Protein AF-A0A9Q3UVC4-F1 (afdb_monomer)

pLDDT: mean 88.76, std 16.3, range [34.59, 98.5]

Radius of gyration: 19.16 Å; Cα contacts (8 Å, |Δi|>4): 168; chains: 1; bounding box: 31×40×69 Å

Structure (mmCIF, N/CA/C/O backbone):
data_AF-A0A9Q3UVC4-F1
#
_entry.id   AF-A0A9Q3UVC4-F1
#
loop_
_atom_site.group_PDB
_atom_site.id
_atom_site.type_symbol
_atom_site.label_atom_id
_atom_site.label_alt_id
_atom_site.label_comp_id
_atom_site.label_asym_id
_atom_site.label_entity_id
_atom_site.label_seq_id
_atom_site.pdbx_PDB_ins_code
_atom_site.Cartn_x
_atom_site.Cartn_y
_atom_site.Cartn_z
_atom_site.occupancy
_atom_site.B_iso_or_equiv
_atom_site.auth_seq_id
_atom_site.auth_comp_id
_atom_site.auth_asym_id
_atom_site.auth_atom_id
_atom_site.pdb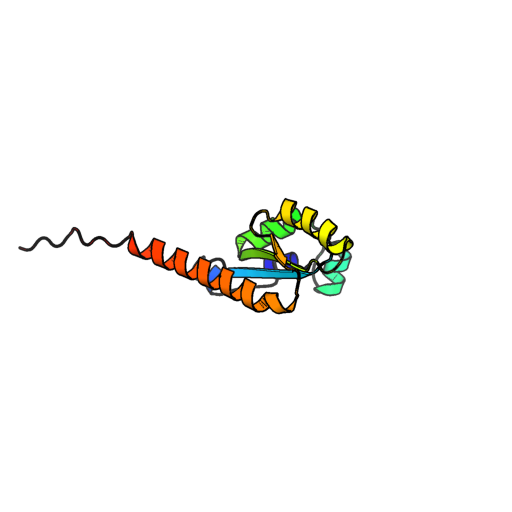x_PDB_model_num
ATOM 1 N N . MET A 1 1 ? -3.523 5.824 -5.793 1.00 80.69 1 MET A N 1
ATOM 2 C CA . MET A 1 1 ? -5.000 5.706 -5.725 1.00 80.69 1 MET A CA 1
ATOM 3 C C . MET A 1 1 ? -5.474 4.694 -4.681 1.00 80.69 1 MET A C 1
ATOM 5 O O . MET A 1 1 ? -6.280 5.079 -3.848 1.00 80.69 1 MET A O 1
ATOM 9 N N . ALA A 1 2 ? -4.980 3.446 -4.670 1.00 92.75 2 ALA A N 1
ATOM 10 C CA . ALA A 1 2 ? -5.448 2.399 -3.743 1.00 92.75 2 ALA A CA 1
ATOM 11 C C . ALA A 1 2 ? -5.486 2.828 -2.259 1.00 92.75 2 ALA A C 1
ATOM 13 O O . ALA A 1 2 ? -6.471 2.587 -1.565 1.00 92.75 2 ALA A O 1
ATOM 14 N N . TRP A 1 3 ? -4.460 3.545 -1.789 1.00 96.75 3 TRP A N 1
ATOM 15 C CA . TRP A 1 3 ? -4.414 4.054 -0.414 1.00 96.75 3 TRP A CA 1
ATOM 16 C C . TRP A 1 3 ? -5.483 5.105 -0.100 1.00 96.75 3 TRP A C 1
ATOM 18 O O . TRP A 1 3 ? -5.992 5.108 1.011 1.00 96.75 3 TRP A O 1
ATOM 28 N N . TYR A 1 4 ? -5.892 5.936 -1.066 1.00 95.69 4 TYR A N 1
ATOM 29 C CA . TYR A 1 4 ? -7.003 6.880 -0.878 1.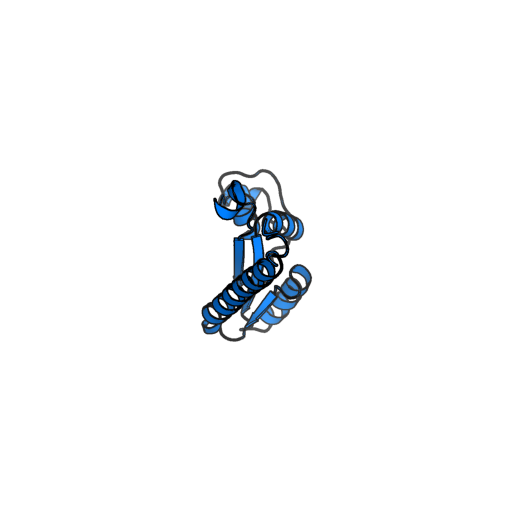00 95.69 4 TYR A CA 1
ATOM 30 C C . TYR A 1 4 ? -8.321 6.136 -0.634 1.00 95.69 4 TYR A C 1
ATOM 32 O O . TYR A 1 4 ? -9.068 6.459 0.288 1.00 95.69 4 TYR A O 1
ATOM 40 N N . PHE A 1 5 ? -8.584 5.094 -1.426 1.00 94.69 5 PHE A N 1
ATOM 41 C CA . PHE A 1 5 ? -9.781 4.276 -1.259 1.00 94.69 5 PHE A CA 1
ATOM 42 C C . PHE A 1 5 ? -9.790 3.585 0.112 1.00 94.69 5 PHE A C 1
ATOM 44 O O . PHE A 1 5 ? -10.747 3.725 0.868 1.00 94.69 5 PHE A O 1
ATOM 51 N N . ALA A 1 6 ? -8.692 2.930 0.497 1.00 96.38 6 ALA A N 1
ATOM 52 C CA . ALA A 1 6 ? -8.565 2.326 1.825 1.00 96.38 6 ALA A CA 1
ATOM 53 C C . ALA A 1 6 ? -8.693 3.361 2.966 1.00 96.38 6 ALA A C 1
ATOM 55 O O . ALA A 1 6 ? -9.362 3.128 3.973 1.00 96.38 6 ALA A O 1
ATOM 56 N N . ALA A 1 7 ? -8.093 4.542 2.826 1.00 95.81 7 ALA A N 1
ATOM 57 C CA . ALA A 1 7 ? -8.135 5.577 3.855 1.00 95.81 7 ALA A CA 1
ATOM 58 C C . ALA A 1 7 ? -9.536 6.179 4.047 1.00 95.81 7 ALA A C 1
ATOM 60 O O . ALA A 1 7 ? -9.957 6.379 5.186 1.00 95.81 7 ALA A O 1
ATOM 61 N N . PHE A 1 8 ? -10.293 6.410 2.973 1.00 94.19 8 PHE A N 1
ATOM 62 C CA . PHE A 1 8 ? -11.502 7.242 3.050 1.00 94.19 8 PHE A CA 1
ATOM 63 C C . PHE A 1 8 ? -12.801 6.537 2.648 1.00 94.19 8 PHE A C 1
ATOM 65 O O . PHE A 1 8 ? -13.873 7.009 3.005 1.00 94.19 8 PHE A O 1
ATOM 72 N N . HIS A 1 9 ? -12.725 5.396 1.962 1.00 93.94 9 HIS A N 1
ATOM 73 C CA . HIS A 1 9 ? -13.891 4.704 1.391 1.00 93.94 9 HIS A CA 1
ATOM 74 C C . HIS A 1 9 ? -14.123 3.306 1.973 1.00 93.94 9 HIS A C 1
ATOM 76 O O . HIS A 1 9 ? -14.986 2.567 1.508 1.00 93.94 9 HIS A O 1
ATOM 82 N N . THR A 1 10 ? -13.394 2.935 3.026 1.00 95.06 10 THR A N 1
ATOM 83 C CA . THR A 1 10 ? -13.619 1.674 3.743 1.00 95.06 10 THR A CA 1
ATOM 84 C C . THR A 1 10 ? -13.903 1.928 5.216 1.00 95.06 10 THR A C 1
ATOM 86 O O . THR A 1 10 ? -13.145 2.648 5.879 1.00 95.06 10 THR A O 1
ATOM 89 N N . ARG A 1 11 ? -14.930 1.254 5.735 1.00 95.88 11 ARG A N 1
ATOM 90 C CA . ARG A 1 11 ? -15.251 1.142 7.161 1.00 95.88 11 ARG A CA 1
ATOM 91 C C . ARG A 1 11 ? -15.336 -0.337 7.504 1.00 95.88 11 ARG A C 1
ATOM 93 O O . ARG A 1 11 ? -16.050 -1.077 6.835 1.00 95.88 11 ARG A O 1
ATOM 100 N N . THR A 1 12 ? -14.597 -0.767 8.517 1.00 96.38 12 THR A N 1
ATOM 101 C CA . THR A 1 12 ? -14.524 -2.181 8.904 1.00 96.38 12 THR A CA 1
ATOM 102 C C . THR A 1 12 ? -14.837 -2.324 10.380 1.00 96.38 12 THR A C 1
ATOM 104 O O . THR A 1 12 ? -14.223 -1.636 11.193 1.00 96.38 12 THR A O 1
ATOM 107 N N . ASP A 1 13 ? -15.706 -3.265 10.738 1.00 97.00 13 ASP A N 1
ATOM 108 C CA . ASP A 1 13 ? -16.060 -3.539 12.136 1.00 97.00 13 ASP A CA 1
ATOM 109 C C . ASP A 1 13 ? -14.841 -3.870 13.011 1.00 97.00 13 ASP A C 1
ATOM 111 O O . ASP A 1 13 ? -14.803 -3.484 14.177 1.00 97.00 13 ASP A O 1
ATOM 115 N N . ALA A 1 14 ? -13.830 -4.547 12.453 1.00 95.00 14 ALA A N 1
ATOM 116 C CA . ALA A 1 14 ? -12.580 -4.841 13.156 1.00 95.00 14 ALA A CA 1
ATOM 117 C C . ALA A 1 14 ? -11.889 -3.560 13.656 1.00 95.00 14 ALA A C 1
ATOM 119 O O . ALA A 1 14 ? -11.511 -3.472 14.822 1.00 95.00 14 ALA A O 1
ATOM 120 N N . PHE A 1 15 ? -11.796 -2.538 12.807 1.00 96.81 15 PHE A N 1
ATOM 121 C CA . PHE A 1 15 ? -11.214 -1.257 13.188 1.00 96.81 15 PHE A CA 1
ATOM 122 C C . PHE A 1 15 ? -12.169 -0.438 14.071 1.00 96.81 15 PHE A C 1
ATOM 124 O O . PHE A 1 15 ? -11.814 -0.086 15.190 1.00 96.81 15 PHE A O 1
ATOM 131 N N . GLU A 1 16 ? -13.406 -0.207 13.626 1.00 96.88 16 GLU A N 1
ATOM 132 C CA . GLU A 1 16 ? -14.342 0.717 14.290 1.00 96.88 16 GLU A CA 1
ATOM 133 C C . GLU A 1 16 ? -14.799 0.232 15.674 1.00 96.88 16 GLU A C 1
ATOM 135 O O . GLU A 1 16 ? -14.986 1.033 16.584 1.00 96.88 16 GLU A O 1
ATOM 140 N N . LYS A 1 17 ? -15.003 -1.082 15.844 1.00 97.12 17 LYS A N 1
ATOM 141 C CA . LYS A 1 17 ? -15.563 -1.652 17.084 1.00 97.12 17 LYS A CA 1
ATOM 142 C C . LYS A 1 17 ? -14.509 -2.287 17.985 1.00 97.12 17 LYS A C 1
ATOM 144 O O . LYS A 1 17 ? -14.775 -2.495 19.164 1.00 97.12 17 LYS A O 1
ATOM 149 N N . ARG A 1 18 ? -13.351 -2.670 17.436 1.00 95.44 18 ARG A N 1
ATOM 150 C CA . ARG A 1 18 ? -12.328 -3.458 18.154 1.00 95.44 18 ARG A CA 1
ATOM 151 C C . ARG A 1 18 ? -10.931 -2.842 18.081 1.00 95.44 18 ARG A C 1
ATOM 153 O O . ARG A 1 18 ? -9.996 -3.436 18.606 1.00 95.44 18 ARG A O 1
ATOM 160 N N . ASN A 1 19 ? -10.785 -1.677 17.440 1.00 94.00 19 ASN A N 1
ATOM 161 C CA . ASN A 1 19 ? -9.512 -0.983 17.226 1.00 94.00 19 ASN A CA 1
ATOM 162 C C . ASN A 1 19 ? -8.412 -1.894 16.643 1.00 94.00 19 ASN A C 1
ATOM 164 O O . ASN A 1 19 ? -7.226 -1.747 16.936 1.00 94.00 19 ASN A O 1
ATOM 168 N N . GLN A 1 20 ? -8.815 -2.872 15.828 1.00 94.81 20 GLN A N 1
ATOM 169 C CA . GLN A 1 20 ? -7.917 -3.831 15.205 1.00 94.81 20 GLN A CA 1
ATOM 170 C C . GLN A 1 20 ? -7.652 -3.406 13.764 1.00 94.81 20 GLN A C 1
ATOM 172 O O . GLN A 1 20 ? -8.570 -3.346 12.943 1.00 94.81 20 GLN A O 1
ATOM 177 N N . LYS A 1 21 ? -6.382 -3.129 13.449 1.00 96.19 21 LYS A N 1
ATOM 178 C CA . LYS A 1 21 ? -5.971 -2.816 12.079 1.00 96.19 21 LYS A CA 1
ATOM 179 C C . LYS A 1 21 ? -6.174 -4.021 11.162 1.00 96.19 21 LYS A C 1
ATOM 181 O O . LYS A 1 21 ? -5.895 -5.157 11.546 1.00 96.19 21 LYS A O 1
ATOM 186 N N . GLY A 1 22 ? -6.634 -3.757 9.943 1.00 96.56 22 GLY A N 1
ATOM 187 C CA . GLY A 1 22 ? -6.660 -4.749 8.871 1.00 96.56 22 GLY A CA 1
ATOM 188 C C . GLY A 1 22 ? -5.291 -4.913 8.206 1.00 96.56 22 GLY A C 1
ATOM 189 O O . GLY A 1 22 ? -4.344 -4.193 8.514 1.00 96.56 22 GLY A O 1
ATOM 190 N N . LEU A 1 23 ? -5.204 -5.817 7.234 1.00 97.62 23 LEU A N 1
ATOM 191 C CA . LEU A 1 23 ? -4.062 -5.917 6.323 1.00 97.62 23 LEU A CA 1
ATOM 192 C C . LEU A 1 23 ? -4.481 -5.368 4.956 1.00 97.62 23 LEU A C 1
ATOM 194 O O . LEU A 1 23 ? -5.553 -5.713 4.460 1.00 97.62 23 LEU A O 1
ATOM 198 N N . LEU A 1 24 ? -3.649 -4.522 4.354 1.00 98.12 24 LEU A N 1
ATOM 199 C CA . LEU A 1 24 ? -3.864 -3.967 3.021 1.00 98.12 24 LEU A CA 1
ATOM 200 C C . LEU A 1 24 ? -2.723 -4.400 2.106 1.00 98.12 24 LEU A C 1
ATOM 202 O O . LEU A 1 24 ? -1.582 -3.999 2.312 1.00 98.12 24 LEU A O 1
ATOM 206 N N . PHE A 1 25 ? -3.050 -5.162 1.067 1.00 98.25 25 PHE A N 1
ATOM 207 C CA . PHE A 1 25 ? -2.106 -5.565 0.031 1.00 98.25 25 PHE A CA 1
ATOM 208 C C . PHE A 1 25 ? -2.404 -4.806 -1.258 1.00 98.25 25 PHE A C 1
ATOM 210 O O . PHE A 1 25 ? -3.539 -4.781 -1.732 1.00 98.25 25 PHE A O 1
ATOM 217 N N . THR A 1 26 ? -1.374 -4.200 -1.835 1.00 97.62 26 THR A N 1
ATOM 218 C CA . THR A 1 26 ? -1.379 -3.734 -3.227 1.00 97.62 26 THR A CA 1
ATOM 219 C C . THR A 1 26 ? -0.409 -4.598 -4.025 1.00 97.62 26 THR A C 1
ATOM 221 O O . THR A 1 26 ? 0.548 -5.111 -3.453 1.00 97.62 26 THR A O 1
ATOM 224 N N . VAL A 1 27 ? -0.660 -4.797 -5.316 1.00 97.25 2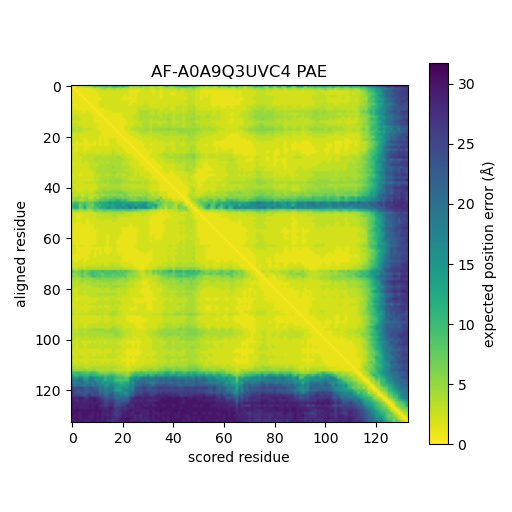7 VAL A N 1
ATOM 225 C CA . VAL A 1 27 ? 0.174 -5.644 -6.183 1.00 97.25 27 VAL A CA 1
ATOM 226 C C . VAL A 1 27 ? 0.396 -4.905 -7.492 1.00 97.25 27 VAL A C 1
ATOM 228 O O . VAL A 1 27 ? -0.552 -4.324 -8.020 1.00 97.25 27 VAL A O 1
ATOM 231 N N . GLY A 1 28 ? 1.625 -4.907 -7.994 1.00 95.38 28 GLY A N 1
ATOM 232 C CA . GLY A 1 28 ? 1.947 -4.299 -9.278 1.00 95.38 28 GLY A CA 1
ATOM 233 C C . GLY A 1 28 ? 3.443 -4.250 -9.548 1.00 95.38 28 GLY A C 1
ATOM 234 O O . GLY A 1 28 ? 4.259 -4.670 -8.735 1.00 95.38 28 GLY A O 1
ATOM 235 N N . ASP A 1 29 ? 3.783 -3.739 -10.713 1.00 95.69 29 ASP A N 1
ATOM 236 C CA . ASP A 1 29 ? 5.137 -3.575 -11.237 1.00 95.69 29 ASP A CA 1
ATOM 237 C C . ASP A 1 29 ? 5.457 -2.099 -11.552 1.00 95.69 29 ASP A C 1
ATOM 239 O O . ASP A 1 29 ? 6.616 -1.731 -11.702 1.00 95.69 29 ASP A O 1
ATOM 243 N N . GLU A 1 30 ? 4.442 -1.233 -11.572 1.00 96.44 30 GLU A N 1
ATOM 244 C CA . GLU A 1 30 ? 4.571 0.210 -11.798 1.00 96.44 30 GLU A CA 1
ATOM 245 C C . GLU A 1 30 ? 4.983 0.991 -10.528 1.00 96.44 30 GLU A C 1
ATOM 247 O O . GLU A 1 30 ? 4.651 0.599 -9.396 1.00 96.44 30 GLU A O 1
ATOM 252 N N . PRO A 1 31 ? 5.668 2.145 -10.667 1.00 95.44 31 PRO A N 1
ATOM 253 C CA . PRO A 1 31 ? 6.047 2.980 -9.535 1.00 95.44 31 PRO A CA 1
ATOM 254 C C . PRO A 1 31 ? 4.830 3.637 -8.870 1.00 95.44 31 PRO A C 1
ATOM 256 O O . PRO A 1 31 ? 3.816 3.953 -9.497 1.00 95.44 31 PRO A O 1
ATOM 259 N N . CYS A 1 32 ? 4.950 3.922 -7.571 1.00 95.69 32 CYS A N 1
ATOM 260 C CA . CYS A 1 32 ? 3.898 4.615 -6.834 1.00 95.69 32 CYS A CA 1
ATOM 261 C C . CYS A 1 32 ? 3.669 6.035 -7.385 1.00 95.69 32 CYS A C 1
ATOM 263 O O . CYS A 1 32 ? 4.584 6.864 -7.421 1.00 95.69 32 CYS A O 1
ATOM 265 N N . LEU A 1 33 ? 2.424 6.342 -7.765 1.00 95.06 33 LEU A N 1
ATOM 266 C CA . LEU A 1 33 ? 2.040 7.676 -8.223 1.00 95.06 33 LEU A CA 1
ATOM 267 C C . LEU A 1 33 ? 2.257 8.711 -7.109 1.00 95.06 33 LEU A C 1
ATOM 269 O O . LEU A 1 33 ? 1.522 8.726 -6.121 1.00 95.06 33 LEU A O 1
ATOM 273 N N . LYS A 1 34 ? 3.223 9.616 -7.303 1.00 95.81 34 LYS A N 1
ATOM 274 C CA . LYS A 1 34 ? 3.658 10.572 -6.269 1.00 95.81 34 LYS A CA 1
ATOM 275 C C . LYS A 1 34 ? 2.576 11.563 -5.842 1.00 95.81 34 LYS A C 1
ATOM 277 O O . LYS A 1 34 ? 2.536 12.010 -4.697 1.00 95.81 34 LYS A O 1
ATOM 282 N N . THR A 1 35 ? 1.688 11.933 -6.746 1.00 96.88 35 THR A N 1
ATOM 283 C CA . THR A 1 35 ? 0.635 12.899 -6.453 1.00 96.88 35 THR A CA 1
ATOM 284 C C . THR A 1 35 ? -0.657 12.410 -7.062 1.00 96.88 35 THR A C 1
ATOM 286 O O . THR A 1 35 ? -0.692 12.063 -8.236 1.00 96.88 35 THR A O 1
ATOM 289 N N . LEU A 1 36 ? -1.711 12.381 -6.254 1.00 94.81 36 LEU A N 1
ATOM 290 C CA . LEU A 1 36 ? -3.064 12.077 -6.677 1.00 94.81 36 LEU A CA 1
ATOM 291 C C . LEU A 1 36 ? -3.848 13.396 -6.746 1.00 94.81 36 LEU A C 1
ATOM 293 O O . LEU A 1 36 ? -4.214 13.927 -5.693 1.00 94.81 36 LEU A O 1
ATOM 297 N N . PRO A 1 37 ? -4.068 13.957 -7.948 1.00 94.81 37 PRO A N 1
ATOM 298 C CA . PRO A 1 37 ? -4.742 15.240 -8.103 1.00 94.81 37 PRO A CA 1
ATOM 299 C C . PRO A 1 37 ? -6.203 15.180 -7.658 1.00 94.81 37 PRO A C 1
ATOM 301 O O . PRO A 1 37 ? -6.891 14.191 -7.911 1.00 94.81 37 PRO A O 1
ATOM 304 N N . ALA A 1 38 ? -6.704 16.278 -7.090 1.00 93.69 38 ALA A N 1
ATOM 305 C CA . ALA A 1 38 ? -8.115 16.426 -6.726 1.00 93.69 38 ALA A CA 1
ATOM 306 C C . ALA A 1 38 ? -9.070 16.120 -7.893 1.00 93.69 38 ALA A C 1
ATOM 308 O O . ALA A 1 38 ? -10.125 15.523 -7.691 1.00 93.69 38 ALA A O 1
ATOM 309 N N . SER A 1 39 ? -8.694 16.503 -9.119 1.00 93.69 39 SER A N 1
ATOM 310 C CA . SER A 1 39 ? -9.473 16.228 -10.329 1.00 93.69 39 SER A CA 1
ATOM 311 C C . SER A 1 39 ? -9.656 14.730 -10.567 1.00 93.69 39 SER A C 1
ATOM 313 O O . SER A 1 39 ? -10.791 14.299 -10.740 1.00 93.69 39 SER A O 1
ATOM 315 N N . ALA A 1 40 ? -8.574 13.949 -10.494 1.00 92.75 40 ALA A N 1
ATOM 316 C CA . ALA A 1 40 ? -8.610 12.497 -10.656 1.00 92.75 40 ALA A CA 1
ATOM 317 C C . ALA A 1 40 ? -9.427 11.823 -9.545 1.00 92.75 40 ALA A C 1
ATOM 319 O 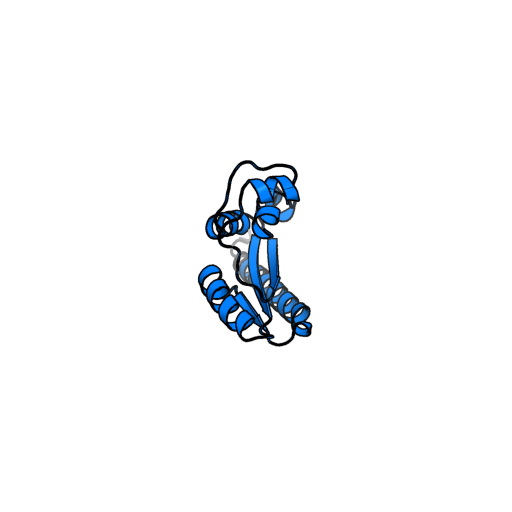O . ALA A 1 40 ? -10.159 10.871 -9.796 1.00 92.75 40 ALA A O 1
ATOM 320 N N . ILE A 1 41 ? -9.346 12.333 -8.312 1.00 92.00 41 ILE A N 1
ATOM 321 C CA . ILE A 1 41 ? -10.166 11.832 -7.201 1.00 92.00 41 ILE A CA 1
ATOM 322 C C . ILE A 1 41 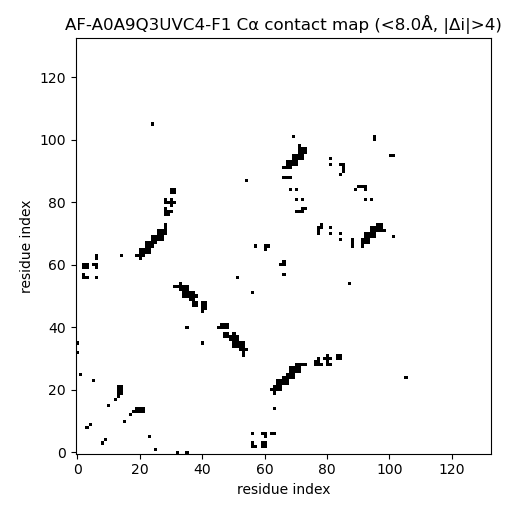? -11.646 12.083 -7.479 1.00 92.00 41 ILE A C 1
ATOM 324 O O . ILE A 1 41 ? -12.448 11.164 -7.371 1.00 92.00 41 ILE A O 1
ATOM 328 N N . ARG A 1 42 ? -12.015 13.306 -7.865 1.00 91.19 42 ARG A N 1
ATOM 329 C CA . ARG A 1 42 ? -13.405 13.657 -8.172 1.00 91.19 42 ARG A CA 1
ATOM 330 C C . ARG A 1 42 ? -13.958 12.843 -9.337 1.00 91.19 42 ARG A C 1
ATOM 332 O O . ARG A 1 42 ? -15.104 12.417 -9.274 1.00 91.19 42 ARG A O 1
ATOM 339 N N . GLU A 1 43 ? -13.154 12.637 -10.373 1.00 90.19 43 GLU A N 1
ATOM 340 C CA . GLU A 1 43 ? -13.527 11.843 -11.543 1.00 90.19 43 GLU A CA 1
ATOM 341 C C . GLU A 1 43 ? -13.781 10.376 -11.178 1.00 90.19 43 GLU A C 1
ATOM 343 O O . GLU A 1 43 ? -14.797 9.814 -11.571 1.00 90.19 43 GLU A O 1
ATOM 348 N N . LEU A 1 44 ? -12.893 9.771 -10.384 1.00 85.88 44 LEU A N 1
ATOM 349 C CA . LEU A 1 44 ? -12.938 8.333 -10.102 1.00 85.88 44 LEU A CA 1
ATOM 350 C C . LEU A 1 44 ? -13.798 7.966 -8.883 1.00 85.88 44 LEU A C 1
ATOM 352 O O . LEU A 1 44 ? -14.334 6.864 -8.828 1.00 85.88 44 LEU A O 1
ATOM 356 N N . MET A 1 45 ? -13.922 8.861 -7.899 1.00 85.94 45 MET A N 1
ATOM 357 C CA . MET A 1 45 ? -14.573 8.599 -6.604 1.00 85.94 45 MET A CA 1
ATOM 358 C C . MET A 1 45 ? -15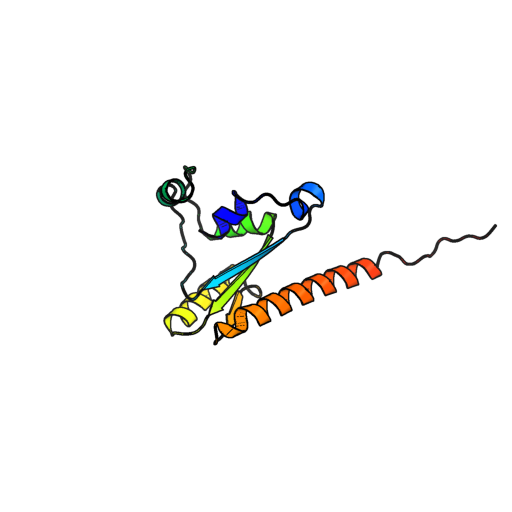.827 9.459 -6.376 1.00 85.94 45 MET A C 1
ATOM 360 O O . MET A 1 45 ? -16.468 9.354 -5.332 1.00 85.94 45 MET A O 1
ATOM 364 N N . GLY A 1 46 ? -16.172 10.353 -7.309 1.00 81.06 46 GLY A N 1
ATOM 365 C CA . GLY A 1 46 ? -17.353 11.227 -7.247 1.00 81.06 46 GLY A CA 1
ATOM 366 C C . GLY A 1 46 ? -17.286 12.353 -6.205 1.00 81.06 46 GLY A C 1
ATOM 367 O O . GLY A 1 46 ? -18.058 13.307 -6.275 1.00 81.06 46 GLY A O 1
ATOM 368 N N . THR A 1 47 ? -16.353 12.290 -5.254 1.00 76.75 47 THR A N 1
ATOM 369 C CA . THR A 1 47 ? -16.151 13.291 -4.202 1.00 76.75 47 THR A CA 1
ATOM 370 C C . THR A 1 47 ? -14.659 13.517 -3.981 1.00 76.75 47 THR A C 1
ATOM 372 O O . THR A 1 47 ? -13.869 12.584 -4.059 1.00 76.75 47 THR A O 1
ATOM 375 N N . GLY A 1 48 ? -14.251 14.766 -3.746 1.00 73.31 48 GLY A N 1
ATOM 376 C CA . GLY A 1 48 ? -12.848 15.121 -3.520 1.00 73.31 48 GLY A CA 1
ATOM 377 C C . GLY A 1 48 ? -12.496 16.500 -4.068 1.00 73.31 48 GLY A C 1
ATOM 378 O O . GLY A 1 48 ? -1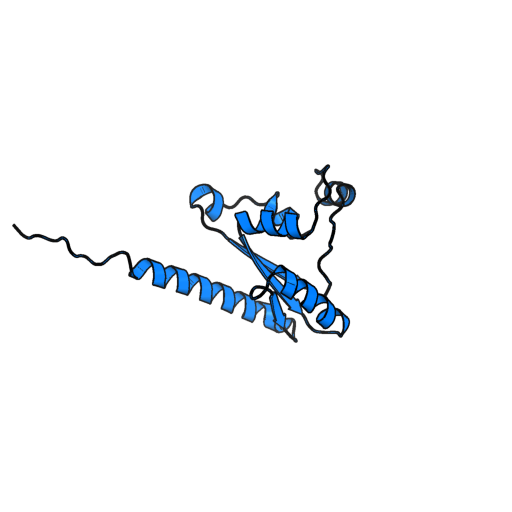2.835 16.841 -5.199 1.00 73.31 48 GLY A O 1
ATOM 379 N N . GLN A 1 49 ? -11.822 17.307 -3.249 1.00 78.56 49 GLN A N 1
ATOM 380 C CA . GLN A 1 49 ? -11.359 18.654 -3.619 1.00 78.56 49 GLN A CA 1
ATOM 381 C C . GLN A 1 49 ? -9.870 18.873 -3.323 1.00 78.56 49 GLN A C 1
ATOM 383 O O . GLN A 1 49 ? -9.304 19.886 -3.723 1.00 78.56 49 GLN A O 1
ATOM 388 N N . GLN A 1 50 ? -9.224 17.913 -2.660 1.00 91.25 50 GLN A N 1
ATOM 389 C CA . GLN A 1 50 ? -7.837 18.006 -2.227 1.00 91.25 50 GLN A CA 1
ATOM 390 C C . GLN A 1 50 ? -6.943 17.081 -3.051 1.00 91.25 50 GLN A C 1
ATOM 392 O O . GLN A 1 50 ? -7.287 15.930 -3.307 1.00 91.25 50 GLN A O 1
ATOM 397 N N . THR A 1 51 ? -5.782 17.596 -3.444 1.00 95.31 51 THR A N 1
ATOM 398 C CA . THR A 1 51 ? -4.684 16.813 -4.013 1.00 95.31 51 THR A CA 1
ATOM 399 C C . THR A 1 51 ? -3.859 16.220 -2.877 1.00 95.31 51 THR A C 1
ATOM 401 O O . THR A 1 51 ? -3.535 16.932 -1.930 1.00 95.31 51 THR A O 1
ATOM 404 N N . PHE A 1 52 ? -3.484 14.947 -2.989 1.00 96.44 52 PHE A N 1
ATOM 405 C CA . PHE A 1 52 ? -2.687 14.261 -1.971 1.00 96.44 52 PHE A CA 1
ATOM 406 C C . PHE A 1 52 ? -1.344 13.793 -2.518 1.00 96.44 52 PHE A C 1
ATOM 408 O O . PHE A 1 52 ? -1.251 13.314 -3.651 1.00 96.44 52 PHE A O 1
ATOM 415 N N . LYS A 1 53 ? -0.306 13.853 -1.687 1.00 97.62 53 LYS A N 1
ATOM 416 C CA . LYS A 1 53 ? 0.948 13.135 -1.922 1.00 97.62 53 LYS A CA 1
ATOM 417 C C . LYS A 1 53 ? 0.786 11.662 -1.556 1.00 97.62 53 LYS A C 1
ATOM 419 O O . LYS A 1 53 ? 0.026 11.301 -0.660 1.00 97.62 53 LYS A O 1
ATOM 424 N N . HIS A 1 54 ? 1.554 10.799 -2.212 1.00 96.31 54 HIS A N 1
ATOM 425 C CA . HIS A 1 54 ? 1.585 9.371 -1.890 1.00 96.31 54 HIS A CA 1
ATOM 426 C C . HIS A 1 54 ? 1.916 9.095 -0.416 1.00 96.31 54 HIS A C 1
ATOM 428 O O . HIS A 1 54 ? 1.292 8.228 0.186 1.00 96.31 54 HIS A O 1
ATOM 434 N N . THR A 1 55 ? 2.837 9.855 0.182 1.00 97.56 55 THR A N 1
ATOM 435 C CA . THR A 1 55 ? 3.223 9.721 1.595 1.00 97.56 55 THR A CA 1
ATOM 436 C C . THR A 1 55 ? 2.090 10.074 2.558 1.00 97.56 55 THR A C 1
ATOM 438 O O . THR A 1 55 ? 1.914 9.396 3.564 1.00 97.56 55 THR A O 1
ATOM 441 N N . GLU A 1 56 ? 1.282 11.086 2.234 1.00 97.81 56 GLU A N 1
ATOM 442 C CA . GLU A 1 56 ? 0.098 11.458 3.020 1.00 97.81 56 GLU A CA 1
ATOM 443 C C . GLU A 1 56 ? -0.941 10.336 2.969 1.00 97.81 56 GLU A C 1
ATOM 445 O O . GLU A 1 56 ? -1.432 9.891 4.002 1.00 97.81 56 GLU A O 1
ATOM 450 N N . LEU A 1 57 ? -1.222 9.806 1.774 1.00 97.44 57 LEU A N 1
ATOM 451 C CA . LEU A 1 57 ? -2.159 8.691 1.618 1.00 97.44 57 LEU A CA 1
ATOM 452 C C . LEU A 1 57 ? -1.672 7.415 2.302 1.00 97.44 57 LEU A C 1
ATOM 454 O O . LEU A 1 57 ? -2.490 6.682 2.855 1.00 97.44 57 LEU A O 1
ATOM 458 N N . LEU A 1 58 ? -0.364 7.149 2.270 1.00 98.25 58 LEU A N 1
ATOM 459 C CA . LEU A 1 58 ? 0.226 6.033 2.997 1.00 98.25 58 LEU A CA 1
ATOM 460 C C . LEU A 1 58 ? -0.032 6.176 4.495 1.00 98.25 58 LEU A C 1
ATOM 462 O O . LEU A 1 58 ? -0.554 5.247 5.106 1.00 98.25 58 LEU A O 1
ATOM 466 N N . ALA A 1 59 ? 0.275 7.345 5.060 1.00 98.31 59 ALA A N 1
ATOM 467 C CA . ALA A 1 59 ? 0.073 7.622 6.477 1.00 98.31 59 ALA A CA 1
ATOM 468 C C . ALA A 1 59 ? -1.405 7.477 6.879 1.00 98.31 59 ALA A C 1
ATOM 470 O O . ALA A 1 59 ? -1.709 6.858 7.898 1.00 98.31 59 ALA A O 1
ATOM 471 N N . GLU A 1 60 ? -2.336 7.978 6.061 1.00 97.88 60 GLU A N 1
ATOM 472 C CA . GLU A 1 60 ? -3.776 7.832 6.303 1.00 97.88 60 GLU A CA 1
ATOM 473 C C . GLU A 1 60 ? -4.240 6.370 6.233 1.00 97.88 60 GLU A C 1
ATOM 475 O O . GLU A 1 60 ? -4.966 5.903 7.114 1.00 97.88 60 GLU A O 1
ATOM 480 N N . ALA A 1 61 ? -3.784 5.604 5.238 1.00 98.19 61 ALA A N 1
ATOM 481 C CA . ALA A 1 61 ? -4.088 4.178 5.146 1.00 98.19 61 ALA A CA 1
ATOM 482 C C . ALA A 1 61 ? -3.510 3.401 6.345 1.00 98.19 61 ALA A C 1
ATOM 484 O O . ALA A 1 61 ? -4.192 2.544 6.913 1.00 98.19 61 ALA A O 1
ATOM 485 N N . GLN A 1 62 ? -2.299 3.750 6.788 1.00 98.06 62 GLN A N 1
ATOM 486 C CA . GLN A 1 62 ? -1.609 3.122 7.918 1.00 98.06 62 GLN A CA 1
ATOM 487 C C . GLN A 1 62 ? -2.295 3.342 9.274 1.00 98.06 62 GLN A C 1
ATOM 489 O O . GLN A 1 62 ? -2.015 2.612 10.232 1.00 98.06 62 GLN A O 1
ATOM 494 N N . LYS A 1 63 ? -3.226 4.299 9.386 1.00 97.50 63 LYS A N 1
ATOM 495 C CA . LYS A 1 63 ? -4.069 4.437 10.585 1.00 97.50 63 LYS A CA 1
ATOM 496 C C . LYS A 1 63 ? -4.967 3.214 10.781 1.00 97.50 63 LYS A C 1
ATOM 498 O O . LYS A 1 63 ? -5.114 2.758 11.910 1.00 97.50 63 LYS A O 1
ATOM 503 N N . LYS A 1 64 ? -5.511 2.658 9.692 1.00 97.94 64 LYS A N 1
ATOM 504 C CA . LYS A 1 64 ? -6.511 1.570 9.712 1.00 97.94 64 LYS A CA 1
ATOM 505 C C . LYS A 1 64 ? -5.963 0.217 9.283 1.00 97.94 64 LYS A C 1
ATOM 507 O O . LYS A 1 64 ? -6.543 -0.816 9.611 1.00 97.94 64 LYS A O 1
ATOM 512 N N . TYR A 1 65 ? -4.853 0.221 8.560 1.00 98.31 65 TYR A N 1
ATOM 513 C CA . TYR A 1 65 ? -4.275 -0.975 7.978 1.00 98.31 65 TYR A CA 1
ATOM 514 C C . TYR A 1 65 ? -2.795 -1.072 8.282 1.00 98.31 65 TYR A C 1
ATOM 516 O O . TYR A 1 65 ? -2.103 -0.073 8.458 1.00 98.31 65 TYR A O 1
ATOM 524 N N . GLU A 1 66 ? -2.290 -2.291 8.262 1.00 97.69 66 GLU A N 1
ATOM 525 C CA . GLU A 1 66 ? -0.904 -2.509 7.925 1.00 97.69 66 GLU A CA 1
ATOM 526 C C . GLU A 1 66 ? -0.763 -2.696 6.422 1.00 97.69 66 GLU A C 1
ATOM 528 O O . GLU A 1 66 ? -1.439 -3.528 5.817 1.00 97.69 66 GLU A O 1
ATOM 533 N N . VAL A 1 67 ? 0.076 -1.861 5.821 1.00 98.50 67 VAL A N 1
ATOM 534 C CA . VAL A 1 67 ? 0.134 -1.687 4.373 1.00 98.50 67 VAL A CA 1
ATOM 535 C C . VAL A 1 67 ? 1.334 -2.432 3.813 1.00 98.50 67 VAL A C 1
ATOM 537 O O . VAL A 1 67 ? 2.456 -2.213 4.267 1.00 98.50 67 VAL A O 1
ATOM 540 N N . PHE A 1 68 ? 1.075 -3.254 2.800 1.00 98.44 68 PHE A N 1
ATOM 541 C CA . PHE A 1 68 ? 2.051 -4.012 2.031 1.00 98.44 68 PHE A CA 1
ATOM 542 C C . PHE A 1 68 ? 1.913 -3.707 0.539 1.00 98.44 68 PHE A C 1
ATOM 544 O O . PHE A 1 68 ? 0.818 -3.437 0.023 1.00 98.44 68 PHE A O 1
ATOM 551 N N . HIS A 1 69 ? 3.030 -3.809 -0.168 1.00 98.38 69 HIS A N 1
ATOM 552 C CA . HIS A 1 69 ? 3.059 -3.829 -1.623 1.00 98.38 69 HIS A CA 1
ATOM 553 C C . HIS A 1 69 ? 3.801 -5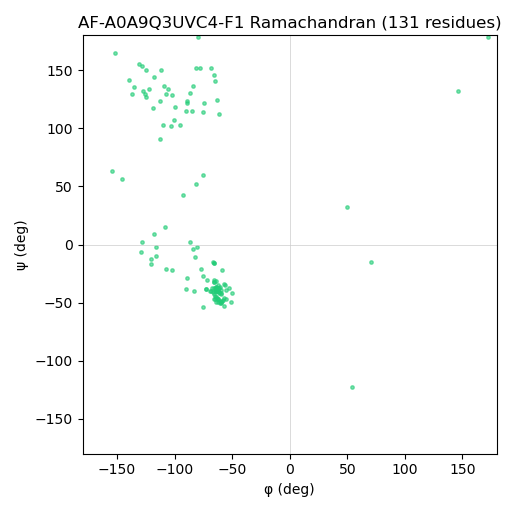.077 -2.084 1.00 98.38 69 HIS A C 1
ATOM 555 O O . HIS A 1 69 ? 4.893 -5.347 -1.596 1.00 98.38 69 HIS A O 1
ATOM 561 N N . ILE A 1 70 ? 3.207 -5.840 -2.994 1.00 98.44 70 ILE A N 1
ATOM 562 C CA . ILE A 1 70 ? 3.847 -6.984 -3.634 1.00 98.44 70 ILE A CA 1
ATOM 563 C C . ILE A 1 70 ? 4.322 -6.523 -5.011 1.00 98.44 70 ILE A C 1
ATOM 565 O O . ILE A 1 70 ? 3.496 -6.300 -5.899 1.00 98.44 70 ILE A O 1
ATOM 569 N N . SER A 1 71 ? 5.636 -6.364 -5.163 1.00 97.75 71 SER A N 1
ATOM 570 C CA . SER A 1 71 ? 6.247 -5.907 -6.409 1.00 97.75 71 SER A CA 1
ATOM 571 C C . SER A 1 71 ? 6.558 -7.094 -7.319 1.00 97.75 71 SER A C 1
ATOM 573 O O . SER A 1 71 ? 7.288 -8.001 -6.916 1.00 97.75 71 SER A O 1
ATOM 575 N N . VAL A 1 72 ? 6.000 -7.114 -8.533 1.00 97.25 72 VAL A N 1
ATOM 576 C CA . VAL A 1 72 ? 6.217 -8.197 -9.509 1.00 97.25 72 VAL A CA 1
ATOM 577 C C . VAL A 1 72 ? 7.344 -7.814 -10.467 1.00 97.25 72 VAL A C 1
ATOM 579 O O . VAL A 1 72 ? 7.153 -7.033 -11.393 1.00 97.25 72 VAL A O 1
ATOM 582 N N . LEU A 1 73 ? 8.529 -8.384 -10.265 1.00 95.44 73 LEU A N 1
ATOM 583 C CA . LEU A 1 73 ? 9.779 -8.018 -10.934 1.00 95.44 73 LEU A CA 1
ATOM 584 C C . LEU A 1 73 ? 9.930 -8.636 -12.335 1.00 95.44 73 LEU A C 1
ATOM 586 O O . LEU A 1 73 ? 10.942 -9.261 -12.640 1.00 95.44 73 LEU A O 1
ATOM 590 N N . HIS A 1 74 ? 8.936 -8.472 -13.209 1.00 89.81 74 HIS A N 1
ATOM 591 C CA . HIS A 1 74 ? 8.945 -9.105 -14.534 1.00 89.81 74 HIS A CA 1
ATOM 592 C C . HIS A 1 74 ? 9.737 -8.323 -15.605 1.00 89.81 74 HIS A C 1
ATOM 594 O O . HIS A 1 74 ? 9.827 -8.755 -16.758 1.00 89.81 74 HIS A O 1
ATOM 600 N N . SER A 1 75 ? 10.258 -7.137 -15.271 1.00 90.38 75 SER A N 1
ATOM 601 C CA . SER A 1 75 ? 10.974 -6.255 -16.198 1.00 90.38 75 SER A CA 1
ATOM 602 C C . SER A 1 75 ? 12.008 -5.383 -15.477 1.00 90.38 75 SER A C 1
ATOM 604 O O . SER A 1 75 ? 11.966 -5.225 -14.258 1.00 90.38 75 SER A O 1
ATOM 606 N N . GLY A 1 76 ? 12.926 -4.769 -16.232 1.00 91.00 76 GLY A N 1
ATOM 607 C CA . GLY A 1 76 ? 13.862 -3.785 -15.672 1.00 91.00 76 GLY A CA 1
ATOM 608 C C . GLY A 1 76 ? 13.151 -2.569 -15.062 1.00 91.00 76 GLY A C 1
ATOM 609 O O . GLY A 1 76 ? 13.551 -2.100 -14.002 1.00 91.00 76 GLY A O 1
ATOM 610 N N . GLN A 1 77 ? 12.046 -2.125 -15.672 1.00 91.69 77 GLN A N 1
ATOM 611 C CA . GLN A 1 77 ? 11.221 -1.037 -15.132 1.00 91.69 77 GLN A CA 1
ATOM 612 C C . GLN A 1 77 ? 10.598 -1.424 -13.786 1.00 91.69 77 GLN A C 1
ATOM 614 O O . GLN A 1 77 ? 10.618 -0.622 -12.856 1.00 91.69 77 GLN A O 1
ATOM 619 N N . ALA A 1 78 ? 10.145 -2.673 -13.648 1.00 93.50 78 ALA A N 1
ATOM 620 C CA . ALA A 1 78 ? 9.613 -3.190 -12.392 1.00 93.50 78 ALA A CA 1
ATOM 621 C C . ALA A 1 78 ? 10.665 -3.206 -11.272 1.00 93.50 78 ALA A C 1
ATOM 623 O O . ALA A 1 78 ? 10.382 -2.843 -10.132 1.00 93.50 78 ALA A O 1
ATOM 624 N N . VAL A 1 79 ? 11.911 -3.566 -11.601 1.00 94.75 79 VAL A N 1
ATOM 625 C CA . VAL A 1 79 ? 13.039 -3.523 -10.655 1.00 94.75 79 VAL A CA 1
ATOM 626 C C . VAL A 1 79 ? 13.352 -2.093 -10.208 1.00 94.75 79 VAL A C 1
ATOM 628 O O . VAL A 1 79 ? 13.690 -1.870 -9.046 1.00 94.75 79 VAL A O 1
ATOM 631 N N . ASP A 1 80 ? 13.229 -1.110 -11.098 1.00 95.19 80 ASP A N 1
ATOM 632 C CA . ASP A 1 80 ? 13.414 0.294 -10.729 1.00 95.19 80 ASP A CA 1
ATOM 633 C C . ASP A 1 80 ? 12.249 0.838 -9.891 1.00 95.19 80 ASP A C 1
ATOM 635 O O . ASP A 1 80 ? 12.482 1.560 -8.918 1.00 95.19 80 ASP A O 1
ATOM 639 N N . ALA A 1 81 ? 11.011 0.450 -10.204 1.00 95.88 81 ALA A N 1
ATOM 640 C CA . ALA A 1 81 ? 9.835 0.791 -9.409 1.00 95.88 81 ALA A CA 1
ATOM 641 C C . ALA A 1 81 ? 9.921 0.230 -7.977 1.00 95.88 81 ALA A C 1
ATOM 643 O O . ALA A 1 81 ? 9.608 0.940 -7.017 1.00 95.88 81 ALA A O 1
ATOM 644 N N . ASP A 1 82 ? 10.398 -1.009 -7.820 1.00 97.31 82 ASP A N 1
ATOM 645 C CA . ASP A 1 82 ? 10.579 -1.690 -6.531 1.00 97.31 82 ASP A CA 1
ATOM 646 C C . ASP A 1 82 ? 11.479 -0.911 -5.561 1.00 97.31 82 ASP A C 1
ATOM 648 O O . ASP A 1 82 ? 11.203 -0.880 -4.363 1.00 97.31 82 ASP A O 1
ATOM 652 N N . LYS A 1 83 ? 12.497 -0.192 -6.057 1.00 97.12 83 LYS A N 1
ATOM 653 C CA . LYS A 1 83 ? 13.340 0.683 -5.219 1.00 97.12 83 LYS A CA 1
ATOM 654 C C . LYS A 1 83 ? 12.502 1.756 -4.521 1.00 97.12 83 LYS A C 1
ATOM 656 O O . LYS A 1 83 ? 12.574 1.900 -3.305 1.00 97.12 83 LYS A O 1
ATOM 661 N N . GLY A 1 84 ? 11.641 2.446 -5.271 1.00 96.62 84 GLY A N 1
ATOM 662 C CA . GLY A 1 84 ? 10.755 3.471 -4.714 1.00 96.62 84 GLY A CA 1
ATOM 663 C C . GLY A 1 84 ? 9.712 2.899 -3.749 1.00 96.62 84 GLY A C 1
ATOM 664 O O . GLY A 1 84 ? 9.346 3.549 -2.769 1.00 96.62 84 GLY A O 1
ATOM 665 N N . TRP A 1 85 ? 9.250 1.669 -3.985 1.00 97.69 85 TRP A N 1
ATOM 666 C CA . TRP A 1 85 ? 8.369 0.971 -3.049 1.00 97.69 85 TRP A CA 1
ATOM 667 C C . TRP A 1 85 ? 9.085 0.567 -1.755 1.00 97.69 85 TRP A C 1
ATOM 669 O O . TRP A 1 85 ? 8.517 0.740 -0.675 1.00 97.69 85 TRP A O 1
ATOM 679 N N . LYS A 1 86 ? 10.337 0.103 -1.836 1.00 97.81 86 LYS A N 1
ATOM 680 C CA . LYS A 1 86 ? 11.187 -0.192 -0.673 1.00 97.81 86 LYS A CA 1
ATOM 681 C C . LYS A 1 86 ? 11.498 1.053 0.147 1.00 97.81 86 LYS A C 1
ATOM 683 O O . LYS A 1 86 ? 11.434 0.981 1.369 1.00 97.81 86 LYS A O 1
ATOM 688 N N . ASP A 1 87 ? 11.728 2.195 -0.493 1.00 97.19 87 ASP A N 1
ATOM 689 C CA . ASP A 1 87 ? 11.912 3.467 0.216 1.00 97.19 87 ASP A CA 1
ATOM 690 C C . ASP A 1 87 ? 10.656 3.871 1.008 1.00 97.19 87 ASP A C 1
ATOM 692 O O . ASP A 1 87 ? 10.755 4.445 2.092 1.00 97.19 87 ASP A O 1
ATOM 696 N N . LEU A 1 88 ? 9.460 3.558 0.492 1.00 96.88 88 LEU A N 1
ATOM 697 C CA . LEU A 1 88 ? 8.189 3.909 1.134 1.00 96.88 88 LEU A CA 1
ATOM 698 C C . LEU A 1 88 ? 7.746 2.936 2.227 1.00 96.88 88 LEU A C 1
ATOM 700 O O . LEU A 1 88 ? 7.166 3.362 3.225 1.00 96.88 88 LEU A O 1
ATOM 704 N N . LEU A 1 89 ? 7.939 1.637 2.010 1.00 97.69 89 LEU A N 1
ATOM 705 C CA . LEU A 1 89 ? 7.350 0.579 2.836 1.00 97.69 89 LEU A CA 1
ATOM 706 C C . LEU A 1 89 ? 8.391 -0.260 3.583 1.00 97.69 89 LEU A C 1
ATOM 708 O O . LEU A 1 89 ? 8.017 -1.062 4.441 1.00 97.69 89 LEU A O 1
ATOM 712 N N . GLY A 1 90 ? 9.680 -0.103 3.279 1.00 97.44 90 GLY A N 1
ATOM 713 C CA . GLY A 1 90 ? 10.753 -0.900 3.860 1.00 97.44 90 GLY A CA 1
ATOM 714 C C . GLY A 1 90 ? 10.491 -2.395 3.691 1.00 97.44 90 GLY A C 1
ATOM 715 O O . GLY A 1 90 ? 10.274 -2.887 2.585 1.00 97.44 90 GLY A O 1
ATOM 716 N N . GLN A 1 91 ? 10.454 -3.114 4.815 1.00 96.50 91 GLN A N 1
ATOM 717 C CA . GLN A 1 91 ? 10.207 -4.561 4.860 1.00 96.50 91 GLN A CA 1
ATOM 718 C C . GLN A 1 91 ? 8.799 -4.968 4.398 1.00 96.50 91 GLN A C 1
ATOM 720 O O . GLN A 1 91 ? 8.575 -6.136 4.092 1.00 96.50 91 GLN A O 1
ATOM 725 N N . ASN A 1 92 ? 7.855 -4.026 4.316 1.00 98.00 92 ASN A N 1
ATOM 726 C CA . ASN A 1 92 ? 6.505 -4.297 3.826 1.00 98.00 92 ASN A CA 1
ATOM 727 C C . ASN A 1 92 ? 6.391 -4.192 2.289 1.00 98.00 92 ASN A C 1
ATOM 729 O O . ASN A 1 92 ? 5.300 -4.380 1.743 1.00 98.00 92 ASN A O 1
ATOM 733 N N . CYS A 1 93 ? 7.494 -3.915 1.583 1.00 98.25 93 CYS A N 1
ATOM 734 C CA . CYS A 1 93 ? 7.611 -4.141 0.144 1.00 98.25 93 CYS A CA 1
ATOM 735 C C . CYS A 1 93 ? 8.141 -5.559 -0.113 1.00 98.25 93 CYS A C 1
ATOM 737 O O . CYS A 1 93 ? 9.274 -5.886 0.238 1.00 98.25 93 CYS A O 1
ATOM 739 N N . LEU A 1 94 ? 7.314 -6.402 -0.723 1.00 98.06 94 LEU A N 1
ATOM 740 C CA . LEU A 1 94 ? 7.556 -7.825 -0.938 1.00 98.06 94 LEU A CA 1
ATOM 741 C C . LEU A 1 94 ? 7.799 -8.069 -2.429 1.00 98.06 94 LEU A C 1
ATOM 743 O O . LEU A 1 94 ? 6.859 -8.071 -3.219 1.00 98.06 94 LEU A O 1
ATOM 747 N N . SER A 1 95 ? 9.051 -8.257 -2.829 1.00 98.00 95 SER A N 1
ATOM 748 C CA . SER A 1 95 ? 9.397 -8.447 -4.240 1.00 98.00 95 SER A CA 1
ATOM 749 C C . SER A 1 95 ? 9.293 -9.925 -4.646 1.00 98.00 95 SER A C 1
ATOM 751 O O . SER A 1 95 ? 9.869 -10.792 -3.987 1.00 98.00 95 SER A O 1
ATOM 753 N N . ILE A 1 96 ? 8.604 -10.218 -5.750 1.00 97.62 96 ILE A N 1
ATOM 754 C CA . ILE A 1 96 ? 8.471 -11.560 -6.340 1.00 97.62 96 ILE A CA 1
ATOM 755 C C . ILE A 1 96 ? 8.825 -11.536 -7.826 1.00 97.62 96 ILE A C 1
ATOM 757 O O . ILE A 1 96 ? 8.685 -10.511 -8.481 1.00 97.62 96 ILE A O 1
ATOM 761 N N . GLN A 1 97 ? 9.272 -12.666 -8.373 1.00 95.31 97 GLN A N 1
ATOM 762 C CA . GLN A 1 97 ? 9.589 -12.790 -9.804 1.00 95.31 97 GLN A CA 1
ATOM 763 C C . GLN A 1 97 ? 8.375 -13.253 -10.618 1.00 95.31 97 GLN A C 1
ATOM 765 O O . GLN A 1 97 ? 8.146 -12.794 -11.733 1.00 95.31 97 GLN A O 1
ATOM 770 N N . ASP A 1 98 ? 7.582 -14.158 -10.046 1.00 94.75 98 ASP A N 1
ATOM 771 C CA . ASP A 1 98 ? 6.448 -14.788 -10.706 1.00 94.75 98 ASP A CA 1
ATOM 772 C C . ASP A 1 98 ? 5.140 -14.344 -10.050 1.00 94.75 98 ASP A C 1
ATOM 774 O O . ASP A 1 98 ? 4.934 -14.549 -8.856 1.00 94.75 98 ASP A O 1
ATOM 778 N N . TYR A 1 99 ? 4.217 -13.771 -10.825 1.00 94.44 99 TYR A N 1
ATOM 779 C CA . TYR A 1 99 ? 2.911 -13.337 -10.315 1.00 94.44 99 TYR A CA 1
ATOM 780 C C . TYR A 1 99 ? 2.101 -14.488 -9.690 1.00 94.44 99 TYR A C 1
ATOM 782 O O . TYR A 1 99 ? 1.217 -14.253 -8.863 1.00 94.44 99 TYR A O 1
ATOM 790 N N . ARG A 1 100 ? 2.406 -15.743 -10.046 1.00 96.75 100 ARG A N 1
ATOM 791 C CA . ARG A 1 100 ? 1.780 -16.938 -9.462 1.00 96.75 100 ARG A CA 1
ATOM 792 C C . ARG A 1 100 ? 2.137 -17.133 -7.986 1.00 96.75 100 ARG A C 1
ATOM 794 O O . ARG A 1 100 ? 1.420 -17.852 -7.293 1.00 96.75 100 ARG A O 1
ATOM 801 N N . ASP A 1 101 ? 3.164 -16.448 -7.480 1.00 97.12 101 ASP A N 1
ATOM 802 C CA . ASP A 1 101 ? 3.547 -16.473 -6.066 1.00 97.12 101 ASP A CA 1
ATOM 803 C C . ASP A 1 101 ? 2.728 -15.511 -5.187 1.00 97.12 101 ASP A C 1
ATOM 805 O O . ASP A 1 101 ? 2.765 -15.632 -3.960 1.00 97.12 101 ASP A O 1
ATOM 809 N N . VAL A 1 102 ? 1.931 -14.597 -5.762 1.00 97.44 102 VAL A N 1
ATOM 810 C CA . VAL A 1 102 ? 1.111 -13.636 -4.992 1.00 97.44 102 VAL A CA 1
ATOM 811 C C . VAL A 1 102 ? 0.247 -14.320 -3.915 1.00 97.44 102 VAL A C 1
ATOM 813 O O . VAL A 1 102 ? 0.313 -13.896 -2.756 1.00 97.44 102 VAL A O 1
ATOM 816 N N . PRO A 1 103 ? -0.521 -15.396 -4.205 1.00 98.00 103 PRO A N 1
ATOM 817 C CA . PRO A 1 103 ? -1.334 -16.060 -3.185 1.00 98.00 103 PRO A CA 1
ATOM 818 C C . PRO A 1 103 ? -0.492 -16.655 -2.052 1.00 98.00 103 PRO A C 1
ATOM 820 O O . PRO A 1 103 ? -0.891 -16.607 -0.886 1.00 98.00 103 PRO A O 1
ATOM 823 N N . LYS A 1 104 ? 0.688 -17.198 -2.383 1.00 97.81 104 LYS A N 1
ATOM 824 C CA . LYS A 1 104 ? 1.617 -17.773 -1.407 1.00 97.81 104 LYS A CA 1
ATOM 825 C C . LYS A 1 104 ? 2.139 -16.694 -0.459 1.00 97.81 104 LYS A C 1
ATOM 827 O O . LYS A 1 104 ? 2.080 -16.898 0.753 1.00 97.81 104 LYS A O 1
ATOM 832 N N . VAL A 1 105 ? 2.571 -15.552 -0.993 1.00 97.81 105 VAL A N 1
ATOM 833 C CA . VAL A 1 105 ? 3.076 -14.421 -0.201 1.00 97.81 105 VAL A CA 1
ATOM 834 C C . VAL A 1 105 ? 1.995 -13.862 0.722 1.00 97.81 105 VAL A C 1
ATOM 836 O O . VAL A 1 105 ? 2.237 -13.698 1.917 1.00 97.81 105 VAL A O 1
ATOM 839 N N . ILE A 1 106 ? 0.778 -13.633 0.213 1.00 98.00 106 ILE A N 1
ATOM 840 C CA . ILE A 1 106 ? -0.342 -13.158 1.043 1.00 98.00 106 ILE A CA 1
ATOM 841 C C . ILE A 1 106 ? -0.613 -14.147 2.183 1.00 98.00 106 ILE A C 1
ATOM 843 O O . ILE A 1 106 ? -0.699 -13.737 3.341 1.00 98.00 106 ILE A O 1
ATOM 847 N N . LYS A 1 107 ? -0.695 -15.452 1.881 1.00 97.88 107 LYS A N 1
ATOM 848 C CA . LYS A 1 107 ? -0.885 -16.502 2.893 1.00 97.88 107 LYS A CA 1
ATOM 849 C C . LYS A 1 107 ? 0.197 -16.439 3.973 1.00 97.88 107 LYS A C 1
ATOM 851 O O . LYS A 1 107 ? -0.121 -16.510 5.156 1.00 97.88 107 LYS A O 1
ATOM 856 N N . GLU A 1 108 ? 1.463 -16.317 3.585 1.00 96.94 108 GLU A N 1
ATOM 857 C CA . GLU A 1 108 ? 2.593 -16.269 4.520 1.00 96.94 108 GLU A CA 1
ATOM 858 C C . GLU A 1 108 ? 2.525 -15.052 5.448 1.00 96.94 108 GLU A C 1
ATOM 860 O O . GLU A 1 108 ? 2.625 -15.222 6.666 1.00 96.94 108 GLU A O 1
ATOM 865 N N . VAL A 1 109 ? 2.259 -13.857 4.908 1.00 96.94 109 VAL A N 1
ATOM 866 C CA . VAL A 1 109 ? 2.092 -12.636 5.715 1.00 96.94 109 VAL A CA 1
ATOM 867 C C . VAL A 1 109 ? 0.931 -12.792 6.691 1.00 96.94 109 VAL A C 1
ATOM 869 O O . VAL A 1 109 ? 1.102 -12.575 7.891 1.00 96.94 109 VAL A O 1
ATOM 872 N N . VAL A 1 110 ? -0.236 -13.226 6.206 1.00 96.31 110 VAL A N 1
ATOM 873 C CA . VAL A 1 110 ? -1.424 -13.436 7.041 1.00 96.31 110 VAL A CA 1
ATOM 874 C C . VAL A 1 110 ? -1.112 -14.415 8.177 1.00 96.31 110 VAL A C 1
ATOM 876 O O . VAL A 1 110 ? -1.296 -14.078 9.346 1.00 96.31 110 VAL A O 1
ATOM 879 N N . CYS A 1 111 ? -0.572 -15.597 7.868 1.00 95.62 111 CYS A N 1
ATOM 880 C CA . CYS A 1 111 ? -0.230 -16.597 8.878 1.00 95.62 111 CYS A CA 1
ATOM 881 C C . CYS A 1 111 ? 0.797 -16.086 9.896 1.00 95.62 111 CYS A C 1
ATOM 883 O O . CYS A 1 111 ? 0.663 -16.401 11.079 1.00 95.62 111 CYS A O 1
ATOM 885 N N . SER A 1 112 ? 1.797 -15.310 9.468 1.00 92.81 112 SER A N 1
ATOM 886 C CA . SER A 1 112 ? 2.772 -14.709 10.384 1.00 92.81 112 SER A CA 1
ATOM 887 C C . SER A 1 112 ? 2.077 -13.804 11.398 1.00 92.81 112 SER A C 1
ATOM 889 O O . SER A 1 112 ? 2.263 -13.968 12.599 1.00 92.81 112 SER A O 1
ATOM 891 N N . ARG A 1 113 ? 1.203 -12.901 10.937 1.00 89.25 113 ARG A N 1
ATOM 892 C CA . ARG A 1 113 ? 0.579 -11.903 11.822 1.00 89.25 113 ARG A CA 1
ATOM 893 C C . ARG A 1 113 ? -0.455 -12.502 12.762 1.00 89.25 113 ARG A C 1
ATOM 895 O O . ARG A 1 113 ? -0.591 -12.043 13.894 1.00 89.25 113 ARG A O 1
ATOM 902 N N . PHE A 1 114 ? -1.132 -13.564 12.333 1.00 84.38 114 PHE A N 1
ATOM 903 C CA . PHE A 1 114 ? -1.993 -14.339 13.224 1.00 84.38 114 PHE A CA 1
ATOM 904 C C . PHE A 1 114 ? -1.197 -15.065 14.319 1.00 84.38 114 PHE A C 1
ATOM 906 O O . PHE A 1 114 ? -1.629 -15.069 15.472 1.00 84.38 114 PHE A O 1
ATOM 913 N N . LYS A 1 115 ? -0.029 -15.641 13.999 1.00 81.88 115 LYS A N 1
ATOM 914 C CA . LYS A 1 115 ? 0.835 -16.291 15.001 1.00 81.88 115 LYS A CA 1
ATOM 915 C C . LYS A 1 115 ? 1.391 -15.291 16.014 1.00 81.88 115 LYS A C 1
ATOM 917 O O . LYS A 1 115 ? 1.342 -15.568 17.210 1.00 81.88 115 LYS A O 1
ATOM 922 N N . ASP A 1 116 ? 1.836 -14.122 15.558 1.00 73.19 116 ASP A N 1
ATOM 923 C CA . ASP A 1 116 ? 2.342 -13.061 16.439 1.00 73.19 116 ASP A CA 1
ATOM 924 C C . ASP A 1 116 ? 1.266 -12.572 17.422 1.00 73.19 116 ASP A C 1
ATOM 926 O O . ASP A 1 116 ? 1.552 -12.317 18.595 1.00 73.19 116 ASP A O 1
ATOM 930 N N . GLY A 1 117 ? 0.011 -12.489 16.965 1.00 61.94 117 GLY A N 1
ATOM 931 C CA . GLY A 1 117 ? -1.136 -12.176 17.818 1.00 61.94 117 GLY A CA 1
ATOM 932 C C . GLY A 1 117 ? -1.379 -13.223 18.909 1.00 61.94 117 GLY A C 1
ATOM 933 O O . GLY A 1 117 ? -1.652 -12.857 20.049 1.00 61.94 117 GLY A O 1
ATOM 934 N N . PHE A 1 118 ? -1.218 -14.511 18.587 1.00 58.41 118 PHE A N 1
ATOM 935 C CA . PHE A 1 118 ? -1.434 -15.616 19.529 1.00 58.41 118 PHE A CA 1
ATOM 936 C C . PHE A 1 118 ? -0.326 -15.720 20.589 1.00 58.41 118 PHE A C 1
ATOM 938 O O . PHE A 1 118 ? -0.604 -15.977 21.764 1.00 58.41 118 PHE A O 1
ATOM 945 N N . SER A 1 119 ? 0.929 -15.482 20.197 1.00 54.66 119 SER A N 1
ATOM 946 C CA . SER A 1 119 ? 2.063 -15.464 21.129 1.00 54.66 119 SER A CA 1
ATOM 947 C C . SER A 1 119 ? 1.945 -14.323 22.144 1.00 54.66 119 SER A C 1
ATOM 949 O O . SER A 1 119 ? 2.156 -14.553 23.330 1.00 54.66 119 SER A O 1
ATOM 951 N N . LYS A 1 120 ? 1.500 -13.127 21.725 1.00 52.62 120 LYS A N 1
ATOM 952 C CA . LYS A 1 120 ? 1.274 -11.992 22.643 1.00 52.62 120 LYS A CA 1
ATOM 953 C C . LYS A 1 120 ? 0.148 -12.230 23.654 1.00 52.62 120 LYS A C 1
ATOM 955 O O . LYS A 1 120 ? 0.213 -11.704 24.758 1.00 52.62 120 LYS A O 1
ATOM 960 N N . THR A 1 121 ? -0.875 -13.015 23.309 1.00 50.78 121 THR A N 1
ATOM 961 C CA . THR A 1 121 ? -1.974 -13.340 24.238 1.00 50.78 121 THR A CA 1
ATOM 962 C C . THR A 1 121 ? -1.616 -14.391 25.289 1.00 50.78 121 THR A C 1
ATOM 964 O O . THR A 1 121 ? -2.278 -14.443 26.321 1.00 50.78 121 THR A O 1
ATOM 967 N N . LYS A 1 122 ? -0.581 -15.215 25.069 1.00 46.62 122 LYS A N 1
ATOM 968 C CA . LYS A 1 122 ? -0.144 -16.223 26.051 1.00 46.62 122 LYS A CA 1
ATOM 969 C C . LYS A 1 122 ? 0.629 -15.629 27.234 1.00 46.62 122 LYS A C 1
ATOM 971 O O . LYS A 1 122 ? 0.559 -16.193 28.317 1.00 46.62 122 LYS A O 1
ATOM 976 N N . ASP A 1 123 ? 1.291 -14.488 27.050 1.00 48.88 123 ASP A N 1
ATOM 977 C CA . ASP A 1 123 ? 2.108 -13.833 28.089 1.00 48.88 123 ASP A CA 1
ATOM 978 C C . ASP A 1 123 ? 1.303 -13.002 29.111 1.00 48.88 123 ASP A C 1
ATOM 980 O O . ASP A 1 123 ? 1.872 -12.445 30.045 1.00 48.88 123 ASP A O 1
ATOM 984 N N . LEU A 1 124 ? -0.025 -12.905 28.970 1.00 48.09 124 LEU A N 1
ATOM 985 C CA . LEU A 1 124 ? -0.887 -12.054 29.811 1.00 48.09 124 LEU A CA 1
ATOM 986 C C . LEU A 1 124 ? -1.781 -12.825 30.797 1.00 48.09 124 LEU A C 1
ATOM 988 O O . LEU A 1 124 ? -2.719 -12.254 31.349 1.00 48.09 124 LEU A O 1
ATOM 992 N N . GLY A 1 125 ? -1.504 -14.107 31.044 1.00 46.59 125 GLY A N 1
ATOM 993 C CA . GLY A 1 125 ? -2.348 -14.951 31.893 1.00 46.59 125 GLY A CA 1
ATOM 994 C C . GLY A 1 125 ? -1.575 -15.979 32.706 1.00 46.59 125 GLY A C 1
ATOM 995 O O . GLY A 1 125 ? -1.867 -17.166 32.593 1.00 46.59 125 GLY A O 1
ATOM 996 N N . ASP A 1 126 ? -0.606 -15.538 33.512 1.00 41.34 126 ASP A N 1
ATOM 997 C CA . ASP A 1 126 ? -0.052 -16.381 34.575 1.00 41.34 126 ASP A CA 1
ATOM 998 C C . ASP A 1 126 ? -0.945 -16.265 35.825 1.00 41.34 126 ASP A C 1
ATOM 1000 O O . ASP A 1 126 ? -1.129 -15.188 36.401 1.00 41.34 126 ASP A O 1
ATOM 1004 N N . PHE A 1 127 ? -1.575 -17.380 36.193 1.00 49.09 127 PHE A N 1
ATOM 1005 C CA . PHE A 1 127 ? -2.589 -17.520 37.242 1.00 49.09 127 PHE A CA 1
ATOM 1006 C C . PHE A 1 127 ? -1.982 -17.485 38.658 1.00 49.09 127 PHE A C 1
ATOM 1008 O O . PHE A 1 127 ? -2.155 -18.413 39.444 1.00 49.09 127 PHE A O 1
ATOM 1015 N N . ASN A 1 128 ? -1.311 -16.397 39.035 1.00 44.59 128 ASN A N 1
ATOM 1016 C CA . ASN A 1 128 ? -0.702 -16.264 40.366 1.00 44.59 128 ASN A CA 1
ATOM 1017 C C . ASN A 1 128 ? -1.609 -15.580 41.400 1.00 44.59 128 ASN A C 1
ATOM 1019 O O . ASN A 1 128 ? -1.130 -14.739 42.148 1.00 44.59 128 ASN A O 1
ATOM 1023 N N . ASN A 1 129 ? -2.907 -15.911 41.461 1.00 47.44 129 ASN A N 1
ATOM 1024 C CA . ASN A 1 129 ? -3.791 -15.461 42.553 1.00 47.44 129 ASN A CA 1
ATOM 1025 C C . ASN A 1 129 ? -4.987 -16.403 42.784 1.00 47.44 129 ASN A C 1
ATOM 1027 O O . ASN A 1 129 ? -6.145 -16.010 42.660 1.00 47.44 129 ASN A O 1
ATOM 1031 N N . ILE A 1 130 ? -4.714 -17.650 43.171 1.00 43.09 130 ILE A N 1
ATOM 1032 C CA . ILE A 1 130 ? -5.693 -18.458 43.910 1.00 43.09 130 ILE A CA 1
ATOM 1033 C C . ILE A 1 130 ? -5.125 -18.665 45.315 1.00 43.09 130 ILE A C 1
ATOM 1035 O O . ILE A 1 130 ? -4.371 -19.602 45.563 1.00 43.09 130 ILE A O 1
ATOM 1039 N N . GLN A 1 131 ? -5.459 -17.757 46.236 1.00 43.88 131 GLN A N 1
ATOM 1040 C CA . GLN A 1 131 ? -5.375 -18.057 47.664 1.00 43.88 131 GLN A CA 1
ATOM 1041 C C . GLN A 1 131 ? -6.558 -18.960 48.017 1.00 43.88 131 GLN A C 1
ATOM 1043 O O . GLN A 1 131 ? -7.711 -18.543 47.918 1.00 43.88 131 GLN A O 1
ATOM 1048 N N . MET A 1 132 ? -6.263 -20.202 48.402 1.00 34.59 132 MET A N 1
ATOM 1049 C CA . MET A 1 132 ? -7.216 -21.051 49.111 1.00 34.59 132 MET A CA 1
ATOM 1050 C C . MET A 1 132 ? -7.319 -20.557 50.558 1.00 34.59 132 MET A C 1
ATOM 1052 O O . MET A 1 132 ? -6.304 -20.506 51.255 1.00 34.59 132 MET A O 1
ATOM 1056 N N . TYR A 1 133 ? -8.532 -20.196 50.973 1.00 51.06 133 TYR A N 1
ATOM 1057 C CA . TYR A 1 133 ? -8.962 -20.255 52.370 1.00 51.06 133 TYR A CA 1
ATOM 1058 C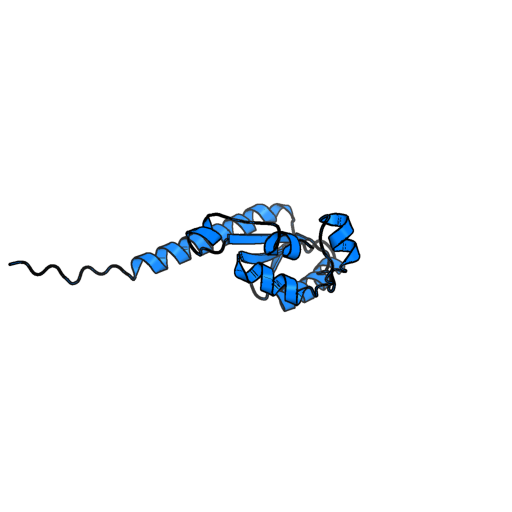 C . TYR A 1 133 ? -9.710 -21.567 52.590 1.00 51.06 133 TYR A C 1
ATOM 1060 O O . TYR A 1 133 ? -10.454 -21.964 51.662 1.00 51.06 133 TYR A O 1
#

Nearest PDB structures (foldseek):
  5jcx-assembly1_C  TM=3.890E-01  e=6.649E-01  Trypanosoma brucei brucei
  6tbx-assembly1_C  TM=3.542E-01  e=6.220E-01  Trypanosoma brucei brucei
  7opj-assembly1_C  TM=3.875E-01  e=9.913E-01  Trypanosoma brucei brucei
  4wcf-assembly1_B  TM=3.596E-01  e=1.132E+00  Trypanosoma brucei brucei
  1e7w-assembly1_A-2  TM=4.400E-01  e=2.062E+00  Leishmania major

Sequence (133 aa):
MAWYFAAFHTRTDAFEKRNQKGLLFTVGDEPCLKTLPASAIRELMGTGQQTFKHTELLAEAQKKYEVFHISVLHSGQAVDADKGWKDLLGQNCLSIQDYRDVPKVIKEVVCSRFKDGFSKTKDLGDFNNIQMY

Secondary structure (DSSP, 8-state):
-HHHHHHHS---HHHHHH---EEEEEEESSPP-SEE-HHHHHHHHS-----EEHHHHHHHHHHHEEEEEEEE-SSHHHHHHHHHHHHHHGGGEEEES-GGGHHHHHHHHHHHHHHHHHHHHHTT---------

Organism: NCBI:txid2893752

Mean predicted aligned error: 7.4 Å

Foldseek 3Di:
DQLVCLLPVDDDCCCPVVVHAAAAEAEELAADDQKDDQVNCCVPVVDGDDIDGPLRSVVSNVSRHLYAYEQAPQDPSSVVRLVNVCVRNPVRYHYDPDPVCVVVVVVVVVVVVVVVVVVVVVVPDDPPDDDDD

Solvent-accessible surface area (backbone atoms only — not comparable to full-atom values): 7675 Å² total; per-residue (Å²): 109,71,39,50,46,55,45,75,73,59,86,51,66,52,38,80,75,63,74,37,62,48,80,40,81,46,75,47,37,74,57,82,66,61,64,49,51,18,67,60,38,27,72,76,65,74,56,59,83,62,63,41,44,42,69,56,30,46,56,49,22,49,73,51,22,49,67,35,37,39,30,37,46,80,43,74,64,18,53,57,20,42,53,61,43,33,74,74,43,46,88,35,36,44,78,39,67,53,75,84,46,52,67,58,53,53,50,51,55,53,54,49,55,55,48,55,55,54,57,62,60,63,78,75,67,78,85,86,78,78,82,84,127